Protein AF-A0A9P0Q0C8-F1 (afdb_monomer_lite)

Sequence (88 aa):
MASVGFRWLDILEKEFDKAFVDLDLAIGELEADEPSVVFAVRQQLCSLSSCFAQLTHKAQTIFQNSAKIEVSGYRIVFKTLSKYRTVD

Secondary structure (DSSP, 8-state):
-HHHHHHHHHHHHHHHHHHHHHHHHHHHTTTTT-HHHHHHHHHHHHHHHHHHHHHHHHHHHHHHHHHHHHHHHHHHHHHHHHHHHTT-

pLDDT: mean 84.25, std 12.83, range [48.75, 97.06]

Radius of gyration: 23.13 Å; chains: 1; bounding box: 43×13×75 Å

InterPro domains:
  IPR038879 Golgi-associated PDZ and coiled-coil motif-containing protein [PTHR16528] (2-71)

Foldseek 3Di:
DLVVLVVVLVVVVVVLVVVLVVVLVVLVVCCVPCVVVSVVVVVVSVVVVVVSVVVSVVSNVVSVVVVVVVVVVVVVVVVVVVVVVVPD

Structure (mmCIF, N/CA/C/O backbone):
data_AF-A0A9P0Q0C8-F1
#
_entry.id   AF-A0A9P0Q0C8-F1
#
loop_
_atom_site.group_PDB
_atom_site.id
_atom_site.type_symbol
_atom_site.label_atom_id
_atom_site.label_alt_id
_atom_site.label_comp_id
_atom_site.label_asym_id
_atom_site.label_entity_id
_atom_site.label_seq_id
_atom_site.pdbx_PDB_ins_code
_atom_site.Cartn_x
_atom_site.Cartn_y
_atom_site.Cartn_z
_atom_site.occupancy
_atom_site.B_iso_or_equiv
_atom_site.auth_seq_id
_atom_site.auth_comp_id
_atom_site.auth_asym_id
_atom_site.auth_atom_id
_atom_site.pdbx_PDB_model_num
ATOM 1 N N . MET A 1 1 ? 9.123 -1.728 -21.596 1.00 54.22 1 MET A N 1
ATOM 2 C CA . MET A 1 1 ? 8.555 -2.570 -20.507 1.00 54.22 1 MET A CA 1
ATOM 3 C C . MET A 1 1 ? 7.865 -1.777 -19.388 1.00 54.22 1 MET A C 1
ATOM 5 O O . MET A 1 1 ? 7.177 -2.370 -18.564 1.00 54.22 1 MET A O 1
ATOM 9 N N . ALA A 1 2 ? 7.969 -0.444 -19.368 1.00 60.22 2 ALA A N 1
ATOM 10 C CA . ALA A 1 2 ? 7.404 0.385 -18.299 1.00 60.22 2 ALA A CA 1
ATOM 11 C C . ALA A 1 2 ? 5.865 0.348 -18.170 1.00 60.22 2 ALA A C 1
ATOM 13 O O . ALA A 1 2 ? 5.351 0.491 -17.067 1.00 60.22 2 ALA A O 1
ATOM 14 N N . SER A 1 3 ? 5.123 0.108 -19.259 1.00 68.69 3 SER A N 1
ATOM 15 C CA . SER A 1 3 ? 3.650 0.048 -19.235 1.00 68.69 3 SER A CA 1
ATOM 16 C C . SER A 1 3 ? 3.096 -1.090 -18.374 1.00 68.69 3 SER A C 1
ATOM 18 O O . SER A 1 3 ? 2.037 -0.939 -17.775 1.00 68.69 3 SER A O 1
ATOM 20 N N . VAL A 1 4 ? 3.811 -2.215 -18.280 1.00 77.50 4 VAL A N 1
ATOM 21 C CA . VAL A 1 4 ? 3.429 -3.336 -17.407 1.00 77.50 4 VAL A CA 1
ATOM 22 C C . VAL A 1 4 ? 3.669 -2.971 -15.940 1.00 77.50 4 VAL A C 1
ATOM 24 O O . VAL A 1 4 ? 2.813 -3.243 -15.107 1.00 77.50 4 VAL A O 1
ATOM 27 N N . GLY A 1 5 ? 4.776 -2.276 -15.646 1.00 78.88 5 GLY A N 1
ATOM 28 C CA . GLY A 1 5 ? 5.109 -1.802 -14.298 1.00 78.88 5 GLY A CA 1
ATOM 29 C C . GLY A 1 5 ? 4.073 -0.831 -13.727 1.00 78.88 5 GLY A C 1
ATOM 30 O O . GLY A 1 5 ? 3.644 -1.012 -12.592 1.00 78.88 5 GLY A O 1
ATOM 31 N N . PHE A 1 6 ? 3.598 0.136 -14.523 1.00 80.44 6 PHE A N 1
ATOM 32 C CA . PHE A 1 6 ? 2.512 1.032 -14.094 1.00 80.44 6 PHE A CA 1
ATOM 33 C C . PHE A 1 6 ? 1.212 0.272 -13.818 1.00 80.44 6 PHE A C 1
ATOM 35 O O . PHE A 1 6 ? 0.597 0.482 -12.781 1.00 80.44 6 PHE A O 1
ATOM 42 N N . ARG A 1 7 ? 0.832 -0.677 -14.686 1.00 87.25 7 ARG A N 1
ATOM 43 C CA . ARG A 1 7 ? -0.385 -1.477 -14.475 1.00 87.25 7 ARG A CA 1
ATOM 44 C C . ARG A 1 7 ? -0.321 -2.345 -13.222 1.00 87.25 7 ARG A C 1
ATOM 46 O O . ARG A 1 7 ? -1.344 -2.523 -12.573 1.00 87.25 7 ARG A O 1
ATOM 53 N N . TRP A 1 8 ? 0.839 -2.917 -12.906 1.00 87.56 8 TRP A N 1
ATOM 54 C CA . TRP A 1 8 ? 1.021 -3.673 -11.665 1.00 87.56 8 TRP A CA 1
ATOM 55 C C . TRP A 1 8 ? 0.901 -2.774 -10.441 1.00 87.56 8 TRP A C 1
ATOM 57 O O . TRP A 1 8 ? 0.264 -3.165 -9.470 1.00 87.56 8 TRP A O 1
ATOM 67 N N . LEU A 1 9 ? 1.459 -1.565 -10.512 1.00 88.44 9 LEU A N 1
ATOM 68 C CA . LEU A 1 9 ? 1.362 -0.598 -9.429 1.00 88.44 9 LEU A CA 1
ATOM 69 C C . LEU A 1 9 ? -0.088 -0.158 -9.180 1.00 88.44 9 LEU A C 1
ATOM 71 O O . LEU A 1 9 ? -0.526 -0.190 -8.038 1.00 88.44 9 LEU A O 1
ATOM 75 N N . ASP A 1 10 ? -0.854 0.129 -10.238 1.00 88.38 10 ASP A N 1
ATOM 76 C CA . ASP A 1 10 ? -2.275 0.496 -10.130 1.00 88.38 10 ASP A CA 1
ATOM 77 C C . ASP A 1 10 ? -3.129 -0.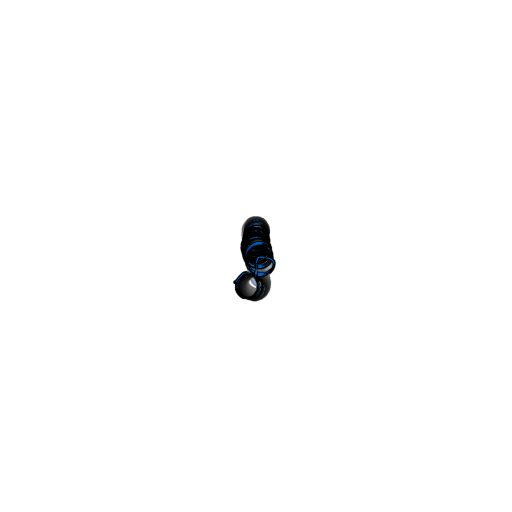614 -9.488 1.00 88.38 10 ASP A C 1
ATOM 79 O O . ASP A 1 10 ? -4.110 -0.340 -8.798 1.00 88.38 10 ASP A O 1
ATOM 83 N N . ILE A 1 11 ? -2.807 -1.886 -9.760 1.00 92.81 11 ILE A N 1
ATOM 84 C CA . ILE A 1 11 ? -3.495 -3.032 -9.145 1.00 92.81 11 ILE A CA 1
ATOM 85 C C . ILE A 1 11 ? -3.134 -3.111 -7.662 1.00 92.81 11 ILE A C 1
ATOM 87 O O . ILE A 1 11 ? -4.029 -3.226 -6.829 1.00 92.81 11 ILE A O 1
ATOM 91 N N . LEU A 1 12 ? -1.844 -2.991 -7.341 1.00 91.94 12 LEU A N 1
ATOM 92 C CA . LEU A 1 12 ? -1.348 -3.057 -5.972 1.00 91.94 12 LEU A CA 1
ATOM 93 C C . LEU A 1 12 ? -1.927 -1.933 -5.101 1.00 91.94 12 LEU A C 1
ATOM 95 O O . LEU A 1 12 ? -2.305 -2.186 -3.964 1.00 91.94 12 LEU A O 1
ATOM 99 N N . GLU A 1 13 ? -2.029 -0.710 -5.634 1.00 92.50 13 GLU A N 1
ATOM 100 C CA . GLU A 1 13 ? -2.671 0.421 -4.950 1.00 92.50 13 GLU A CA 1
ATOM 101 C C . GLU A 1 13 ? -4.127 0.104 -4.596 1.00 92.50 13 GLU A C 1
ATOM 103 O O . GLU A 1 13 ? -4.533 0.261 -3.449 1.00 92.50 13 GLU A O 1
ATOM 108 N N . LYS A 1 14 ? -4.897 -0.436 -5.546 1.00 93.50 14 LYS A N 1
ATOM 109 C CA . LYS A 1 14 ? -6.302 -0.802 -5.310 1.00 93.50 14 LYS A CA 1
ATOM 110 C C . LYS A 1 14 ? -6.461 -1.924 -4.291 1.00 93.50 14 LYS A C 1
ATOM 112 O O . LYS A 1 14 ? -7.385 -1.888 -3.482 1.00 93.50 14 LYS A O 1
ATOM 117 N N . GLU A 1 15 ? -5.602 -2.938 -4.357 1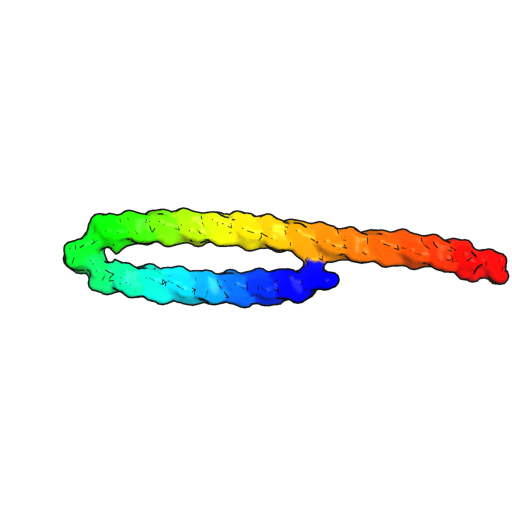.00 95.62 15 GLU A N 1
ATOM 118 C CA . GLU A 1 15 ? -5.607 -4.046 -3.399 1.00 95.62 15 GLU A CA 1
ATOM 119 C C . GLU A 1 15 ? -5.237 -3.563 -1.994 1.00 95.62 15 GLU A C 1
ATOM 121 O O . GLU A 1 15 ? -5.890 -3.953 -1.025 1.00 95.62 15 GLU A O 1
ATOM 126 N N . PHE A 1 16 ? -4.246 -2.672 -1.889 1.00 94.06 16 PHE A N 1
ATOM 127 C CA . PHE A 1 16 ? -3.849 -2.053 -0.630 1.00 94.06 16 PHE A CA 1
ATOM 128 C C . PHE A 1 16 ? -4.973 -1.200 -0.038 1.00 94.06 16 PHE A C 1
ATOM 130 O O . PHE A 1 16 ? -5.323 -1.404 1.121 1.00 94.06 16 PHE A O 1
ATOM 137 N N . ASP A 1 17 ? -5.579 -0.303 -0.822 1.00 95.06 17 ASP A N 1
ATOM 138 C CA . ASP A 1 17 ? -6.675 0.559 -0.363 1.00 95.06 17 ASP A CA 1
ATOM 139 C C . ASP A 1 17 ? -7.862 -0.267 0.133 1.00 95.06 17 ASP A C 1
ATOM 141 O O . ASP A 1 17 ? -8.429 0.010 1.191 1.00 95.06 17 ASP A O 1
ATOM 145 N N . LYS A 1 18 ? -8.210 -1.333 -0.597 1.00 95.56 18 LYS A N 1
ATOM 146 C CA . LYS A 1 18 ? -9.267 -2.252 -0.178 1.00 95.56 18 LYS A CA 1
ATOM 147 C C . LYS A 1 18 ? -8.929 -2.930 1.150 1.00 95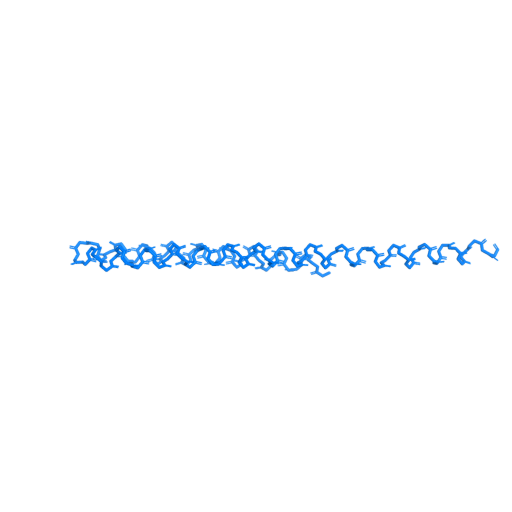.56 18 LYS A C 1
ATOM 149 O O . LYS A 1 18 ? -9.753 -2.912 2.058 1.00 95.56 18 LYS A O 1
ATOM 154 N N . ALA A 1 19 ? -7.737 -3.516 1.265 1.00 96.12 19 ALA A N 1
ATOM 155 C CA . ALA A 1 19 ? -7.313 -4.198 2.485 1.00 96.12 19 ALA A CA 1
ATOM 156 C C . ALA A 1 19 ? -7.227 -3.237 3.680 1.00 96.12 19 ALA A C 1
ATOM 158 O O . ALA A 1 19 ? -7.569 -3.615 4.797 1.00 96.12 19 ALA A O 1
ATOM 159 N N . PHE A 1 20 ? -6.808 -1.993 3.444 1.00 95.50 20 PHE A N 1
ATOM 160 C CA . PHE A 1 20 ? -6.753 -0.946 4.456 1.00 95.50 20 PHE A CA 1
ATOM 161 C C . PHE A 1 20 ? -8.145 -0.613 4.996 1.00 95.50 20 PHE A C 1
ATOM 163 O O . PHE A 1 20 ? -8.334 -0.590 6.208 1.00 95.50 20 PHE A O 1
ATOM 170 N N . VAL A 1 21 ? -9.116 -0.380 4.106 1.00 96.50 21 VAL A N 1
ATOM 171 C CA . VAL A 1 21 ? -10.504 -0.082 4.492 1.00 96.50 21 VAL A CA 1
ATOM 172 C C . VAL A 1 21 ? -11.127 -1.264 5.227 1.00 96.50 21 VAL A C 1
ATOM 174 O O . VAL A 1 21 ? -11.709 -1.074 6.290 1.00 96.50 21 VAL A O 1
ATOM 177 N N . ASP A 1 22 ? -10.975 -2.479 4.695 1.00 96.81 22 ASP A N 1
ATOM 178 C CA . ASP A 1 22 ? -11.518 -3.689 5.319 1.00 96.81 22 ASP A CA 1
ATOM 179 C C . ASP A 1 22 ? -10.930 -3.885 6.737 1.00 96.81 22 ASP A C 1
ATOM 181 O O . ASP A 1 22 ? -11.648 -4.258 7.665 1.00 96.81 22 ASP A O 1
ATOM 185 N N . LEU A 1 23 ? -9.642 -3.574 6.932 1.00 95.62 23 LEU A N 1
ATOM 186 C CA . LEU A 1 23 ? -8.972 -3.664 8.230 1.00 95.62 23 LEU A CA 1
ATOM 187 C C . LEU A 1 23 ? -9.401 -2.553 9.203 1.00 95.62 23 LEU A C 1
ATOM 189 O O . LEU A 1 23 ? -9.655 -2.848 10.369 1.00 95.62 23 LEU A O 1
ATOM 193 N N . ASP A 1 24 ? -9.519 -1.300 8.753 1.00 95.50 24 ASP A N 1
ATOM 194 C CA . ASP A 1 24 ? -9.999 -0.193 9.598 1.00 95.50 24 ASP A CA 1
ATOM 195 C C . ASP A 1 24 ? -11.447 -0.419 10.062 1.00 95.50 24 ASP A C 1
ATOM 197 O O . ASP A 1 24 ? -11.768 -0.169 11.226 1.00 95.50 24 ASP A O 1
ATOM 201 N N . LEU A 1 25 ? -12.300 -0.982 9.196 1.00 96.25 25 LEU A N 1
ATOM 202 C CA . LEU A 1 25 ? -13.657 -1.397 9.557 1.00 96.25 25 LEU A CA 1
ATOM 203 C C . LEU A 1 25 ? -13.649 -2.499 10.623 1.00 96.25 25 LEU A C 1
ATOM 205 O O . LEU A 1 25 ? -14.327 -2.356 11.637 1.00 96.25 25 LEU A O 1
ATOM 209 N N . ALA A 1 26 ? -12.854 -3.557 10.428 1.00 95.25 26 ALA A N 1
ATOM 210 C CA . ALA A 1 26 ? -12.758 -4.667 11.378 1.00 95.25 26 ALA A CA 1
ATOM 211 C C . ALA A 1 26 ? -12.255 -4.218 12.760 1.00 95.25 26 ALA A C 1
ATOM 213 O O . ALA A 1 26 ? -12.728 -4.693 13.787 1.00 95.25 26 ALA A O 1
ATOM 214 N N . ILE A 1 27 ? -11.311 -3.275 12.803 1.00 95.44 27 ILE A N 1
ATOM 215 C CA . ILE A 1 27 ? -10.816 -2.707 14.063 1.00 95.44 27 ILE A CA 1
ATOM 216 C C . ILE A 1 27 ? -11.860 -1.778 14.695 1.00 95.44 27 ILE A C 1
ATOM 218 O O . ILE A 1 27 ? -11.966 -1.728 15.918 1.00 95.44 27 ILE A O 1
ATOM 222 N N . GLY A 1 28 ? -12.648 -1.062 13.888 1.00 94.50 28 GLY A N 1
ATOM 223 C CA . GLY A 1 28 ? -13.729 -0.202 14.370 1.00 94.50 28 GLY A CA 1
ATOM 224 C C . GLY A 1 28 ? -14.797 -0.950 15.174 1.00 94.50 28 GLY A C 1
ATOM 225 O O . GLY A 1 28 ? -15.383 -0.370 16.085 1.00 94.50 28 GLY A O 1
ATOM 226 N N . GLU A 1 29 ? -15.005 -2.245 14.915 1.00 95.06 29 GLU A N 1
ATOM 227 C CA . GLU A 1 29 ? -15.916 -3.087 15.708 1.00 95.06 29 GLU A CA 1
ATOM 228 C C . GLU A 1 29 ? -15.477 -3.219 17.178 1.00 95.06 29 GLU A C 1
ATOM 230 O O . GLU A 1 29 ? -16.320 -3.389 18.056 1.00 95.06 29 GLU A O 1
ATOM 235 N N . LEU A 1 30 ? -14.177 -3.073 17.462 1.00 94.31 30 LEU A N 1
ATOM 236 C CA . LEU A 1 30 ? -13.597 -3.169 18.806 1.00 94.31 30 LEU A CA 1
ATOM 237 C C . LEU A 1 30 ? -13.620 -1.834 19.571 1.00 94.31 30 LEU A C 1
ATOM 239 O O . LEU A 1 30 ? -13.223 -1.787 20.732 1.00 94.31 30 LEU A O 1
ATOM 243 N N . GLU A 1 31 ? -14.055 -0.731 18.953 1.00 93.31 31 GLU A N 1
ATOM 244 C CA . GLU A 1 31 ? -13.908 0.626 19.508 1.00 93.31 31 GLU A CA 1
ATOM 245 C C . GLU A 1 31 ? -14.702 0.847 20.804 1.00 93.31 31 GLU A C 1
ATOM 247 O O . GLU A 1 31 ? -14.281 1.627 21.659 1.00 93.31 31 GLU A O 1
ATOM 252 N N . ALA A 1 32 ? -15.814 0.127 20.979 1.00 92.44 32 ALA A N 1
ATOM 253 C CA . ALA A 1 32 ? -16.610 0.168 22.204 1.00 92.44 32 ALA A CA 1
ATOM 254 C C . ALA A 1 32 ? -15.926 -0.534 23.392 1.00 92.44 32 ALA A C 1
ATOM 256 O O . ALA A 1 32 ? -16.105 -0.102 24.532 1.00 92.44 32 ALA A O 1
ATOM 257 N N . ASP A 1 33 ? -15.137 -1.578 23.123 1.00 95.81 33 ASP A N 1
ATOM 258 C CA . ASP A 1 33 ? -14.518 -2.427 24.144 1.00 95.81 33 ASP A CA 1
ATOM 259 C C . ASP A 1 33 ? -13.068 -2.005 24.445 1.00 95.81 33 ASP A C 1
ATOM 261 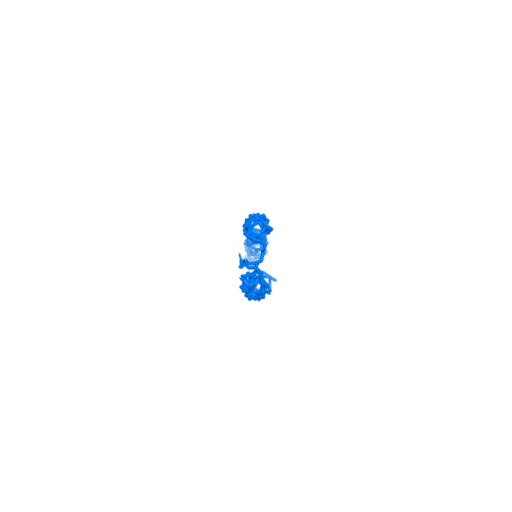O O . ASP A 1 33 ? -12.665 -1.937 25.607 1.00 95.81 33 ASP A O 1
ATOM 265 N N . GLU A 1 34 ? -12.283 -1.667 23.414 1.00 95.25 34 GLU A N 1
ATOM 266 C CA . GLU A 1 34 ? -10.849 -1.358 23.520 1.00 95.25 34 GLU A CA 1
ATOM 267 C C . GLU A 1 34 ? -10.427 -0.103 22.717 1.00 95.25 34 GLU A C 1
ATOM 269 O O . GLU A 1 34 ? -9.600 -0.174 21.799 1.00 95.25 34 GLU A O 1
ATOM 274 N N . PRO A 1 35 ? -10.913 1.101 23.075 1.00 92.69 35 PRO A N 1
ATOM 275 C CA . PRO A 1 35 ? -10.664 2.327 22.304 1.00 92.69 35 PRO A CA 1
ATOM 276 C C . PRO A 1 35 ? -9.177 2.716 22.208 1.00 92.69 35 PRO A C 1
ATOM 278 O O . PRO A 1 35 ? -8.737 3.287 21.209 1.00 92.69 35 PRO A O 1
ATOM 281 N N . SER A 1 36 ? -8.370 2.401 23.227 1.00 94.94 36 SER A N 1
ATOM 282 C CA . SER A 1 36 ? -6.925 2.670 23.217 1.00 94.94 36 SER A CA 1
ATOM 283 C C . SER A 1 36 ? -6.174 1.785 22.219 1.00 94.94 36 SER A C 1
ATOM 285 O O . SER A 1 36 ? -5.242 2.256 21.561 1.00 94.94 36 SER A O 1
ATOM 287 N N . VAL A 1 37 ? -6.595 0.525 22.079 1.00 93.94 37 VAL A N 1
ATOM 288 C CA . VAL A 1 37 ? -6.039 -0.420 21.107 1.00 93.94 37 VAL A CA 1
ATOM 289 C C . VAL A 1 37 ? -6.412 0.031 19.702 1.00 93.94 37 VAL A C 1
ATOM 291 O O . VAL A 1 37 ? -5.523 0.184 18.867 1.00 93.94 37 VAL A O 1
ATOM 294 N N . VAL A 1 38 ? -7.687 0.352 19.461 1.00 96.00 38 VAL A N 1
ATOM 295 C CA . VAL A 1 38 ? -8.158 0.886 18.172 1.00 96.00 38 VAL A CA 1
ATOM 296 C C . VAL A 1 38 ? -7.358 2.116 17.746 1.00 96.00 38 VAL A C 1
ATOM 298 O O . VAL A 1 38 ? -6.876 2.183 16.613 1.00 96.00 38 VAL A O 1
ATOM 301 N N . PHE A 1 39 ? -7.135 3.065 18.661 1.00 95.19 39 PHE A N 1
ATOM 302 C CA . PHE A 1 39 ? -6.317 4.245 18.385 1.00 95.19 39 PHE A CA 1
ATOM 303 C C . PHE A 1 39 ? -4.874 3.886 17.993 1.00 95.19 39 PHE A C 1
ATOM 305 O O . PHE A 1 39 ? -4.355 4.393 16.994 1.00 95.19 39 PHE A O 1
ATOM 312 N N . ALA A 1 40 ? -4.227 2.994 18.750 1.00 96.38 40 ALA A N 1
ATOM 313 C CA . ALA A 1 40 ? -2.860 2.565 18.470 1.00 96.38 40 ALA A CA 1
ATOM 314 C C . ALA A 1 40 ? -2.745 1.860 17.109 1.00 96.38 40 ALA A C 1
ATOM 316 O O . ALA A 1 40 ? -1.818 2.141 16.345 1.00 96.38 40 ALA A O 1
ATOM 317 N N . VAL A 1 41 ? -3.701 0.989 16.771 1.00 96.06 41 VAL A N 1
ATOM 318 C CA . VAL A 1 41 ? -3.691 0.285 15.484 1.00 96.06 41 VAL A CA 1
ATOM 319 C C . VAL A 1 41 ? -3.961 1.251 14.328 1.00 96.06 41 VAL A C 1
ATOM 321 O O . VAL A 1 41 ? -3.226 1.217 13.343 1.00 96.06 41 VAL A O 1
ATOM 324 N N . ARG A 1 42 ? -4.906 2.194 14.453 1.00 95.94 42 ARG A N 1
ATOM 325 C CA . ARG A 1 42 ? -5.120 3.247 13.438 1.00 95.94 42 ARG A CA 1
ATOM 326 C C . ARG A 1 42 ? -3.867 4.097 13.196 1.00 95.94 42 ARG A C 1
ATOM 328 O O . ARG A 1 42 ? -3.559 4.437 12.055 1.00 95.94 42 ARG A O 1
ATOM 335 N N . GLN A 1 43 ? -3.080 4.393 14.233 1.00 97.06 43 GLN A N 1
ATOM 336 C CA . GLN A 1 43 ? -1.803 5.098 14.067 1.00 97.06 43 GLN A CA 1
ATOM 337 C C . GLN A 1 43 ? -0.765 4.269 13.283 1.00 97.06 43 GLN A C 1
ATOM 339 O O . GLN A 1 43 ? -0.036 4.808 12.440 1.00 97.06 43 GLN A O 1
ATOM 344 N N . GLN A 1 44 ? -0.716 2.955 13.514 1.00 95.88 44 GLN A N 1
ATOM 345 C CA . GLN A 1 44 ? 0.123 2.041 12.733 1.00 95.88 44 GLN A CA 1
ATOM 346 C C . GLN A 1 44 ? -0.362 1.925 11.284 1.00 95.88 44 GLN A C 1
ATOM 348 O O . GLN A 1 44 ? 0.464 1.972 10.372 1.00 95.88 44 GLN A O 1
ATOM 353 N N . LEU A 1 45 ? -1.677 1.871 11.054 1.00 94.25 45 LEU A N 1
ATOM 354 C CA . LEU A 1 45 ? -2.277 1.908 9.719 1.00 94.25 45 LEU A CA 1
ATOM 355 C C . LEU A 1 45 ? -1.850 3.169 8.957 1.00 94.25 45 LEU A C 1
ATOM 357 O O . LEU A 1 45 ? -1.324 3.066 7.849 1.00 94.25 45 LEU A O 1
ATOM 361 N N . CYS A 1 46 ? -1.946 4.354 9.564 1.00 94.31 46 CYS A N 1
ATOM 362 C CA . CYS A 1 46 ? -1.447 5.594 8.957 1.00 94.31 46 CYS A CA 1
ATOM 363 C C . CYS A 1 46 ? 0.041 5.509 8.571 1.00 94.31 46 CYS A C 1
ATOM 365 O O . CYS A 1 46 ? 0.448 5.982 7.507 1.00 94.31 46 CYS A O 1
ATOM 367 N N . SER A 1 47 ? 0.859 4.871 9.412 1.00 94.19 47 SER A N 1
ATOM 368 C CA . SER A 1 47 ? 2.285 4.664 9.134 1.00 94.19 47 SER A CA 1
ATOM 369 C C . SER A 1 47 ? 2.504 3.708 7.955 1.00 94.19 47 SER A C 1
ATOM 371 O O . SER A 1 47 ? 3.348 3.970 7.096 1.00 94.19 47 SER A O 1
ATOM 373 N N . LEU A 1 48 ? 1.709 2.636 7.873 1.00 93.50 48 LEU A N 1
ATOM 374 C CA . LEU A 1 48 ? 1.714 1.676 6.769 1.00 93.50 48 LEU A CA 1
ATOM 375 C C . LEU A 1 48 ? 1.341 2.357 5.443 1.00 93.50 48 LEU A C 1
ATOM 377 O O . LEU A 1 48 ? 2.061 2.211 4.457 1.00 93.50 48 LEU A O 1
ATOM 381 N N . SER A 1 49 ? 0.268 3.154 5.446 1.00 93.25 49 SER A N 1
ATOM 382 C CA . SER A 1 49 ? -0.189 3.931 4.287 1.00 93.25 49 SER A CA 1
ATOM 383 C C . SER A 1 49 ? 0.890 4.902 3.794 1.00 93.25 49 SER A C 1
ATOM 385 O O . SER A 1 49 ? 1.216 4.928 2.608 1.00 93.25 49 SER A O 1
ATOM 387 N N . SER A 1 50 ? 1.549 5.623 4.708 1.00 92.12 50 SER A N 1
ATOM 388 C CA . SER A 1 50 ? 2.662 6.519 4.361 1.00 92.12 50 SER A CA 1
ATOM 389 C C . SER A 1 50 ? 3.856 5.775 3.749 1.00 92.12 50 SER A C 1
ATOM 391 O O . SER A 1 50 ? 4.443 6.228 2.762 1.00 92.12 50 SER A O 1
ATOM 393 N N . CYS A 1 51 ? 4.218 4.614 4.304 1.00 93.81 51 CYS A N 1
ATOM 394 C CA . CYS A 1 51 ? 5.288 3.778 3.762 1.00 93.81 51 CYS A CA 1
ATOM 395 C C . CYS A 1 51 ? 4.949 3.287 2.345 1.00 93.81 51 CYS A C 1
ATOM 397 O O . CYS A 1 51 ? 5.780 3.383 1.436 1.00 93.81 51 CYS A O 1
ATOM 399 N N . PHE A 1 52 ? 3.710 2.832 2.137 1.00 91.06 52 PHE A N 1
ATOM 400 C CA . PHE A 1 52 ? 3.230 2.374 0.838 1.00 91.06 52 PHE A CA 1
ATOM 401 C C . PHE A 1 52 ? 3.226 3.504 -0.201 1.00 91.06 52 PHE A C 1
ATOM 403 O O . PHE A 1 52 ? 3.791 3.338 -1.278 1.00 91.06 52 PHE A O 1
ATOM 410 N N . ALA A 1 53 ? 2.728 4.695 0.145 1.00 90.38 53 ALA A N 1
ATOM 411 C CA . ALA A 1 53 ? 2.758 5.861 -0.742 1.00 90.38 53 ALA A CA 1
ATOM 412 C C . ALA A 1 53 ? 4.187 6.221 -1.196 1.00 90.38 53 ALA A C 1
ATOM 414 O O . ALA A 1 53 ? 4.432 6.515 -2.371 1.00 90.38 53 ALA A O 1
ATOM 415 N N . GLN A 1 54 ? 5.166 6.151 -0.287 1.00 91.75 54 GLN A N 1
ATOM 416 C CA . GLN A 1 54 ? 6.573 6.386 -0.622 1.00 91.75 54 GLN A CA 1
ATOM 417 C C . GLN A 1 54 ? 7.151 5.300 -1.537 1.00 91.75 54 GLN A C 1
ATOM 419 O O . GLN A 1 54 ? 7.912 5.619 -2.457 1.00 91.75 54 GLN A O 1
ATOM 424 N N . LEU A 1 55 ? 6.812 4.031 -1.292 1.00 87.75 55 LEU A N 1
ATOM 425 C CA . LEU A 1 55 ? 7.217 2.907 -2.137 1.00 87.75 55 LEU A CA 1
ATOM 426 C C . LEU A 1 55 ? 6.671 3.082 -3.557 1.00 87.75 55 LEU A C 1
ATOM 428 O O . LEU A 1 55 ? 7.438 3.025 -4.520 1.00 87.75 55 LEU A O 1
ATOM 432 N N . THR A 1 56 ? 5.379 3.377 -3.668 1.00 90.62 56 THR A N 1
ATOM 433 C CA . THR A 1 56 ? 4.683 3.660 -4.921 1.00 90.62 56 THR A CA 1
ATOM 434 C C . THR A 1 56 ? 5.364 4.784 -5.694 1.00 90.62 56 THR A C 1
ATOM 436 O O . THR A 1 56 ? 5.750 4.597 -6.848 1.00 90.62 56 THR A O 1
ATOM 439 N N . HIS A 1 57 ? 5.635 5.922 -5.053 1.00 88.38 57 HIS A N 1
ATOM 440 C CA . HIS A 1 57 ? 6.310 7.050 -5.698 1.00 88.38 57 HIS A CA 1
ATOM 441 C C . HIS A 1 57 ? 7.718 6.689 -6.219 1.00 88.38 57 HIS A C 1
ATOM 443 O O . HIS A 1 57 ? 8.121 7.083 -7.322 1.00 88.38 57 HIS A O 1
ATOM 449 N N . LYS A 1 58 ? 8.488 5.902 -5.454 1.00 8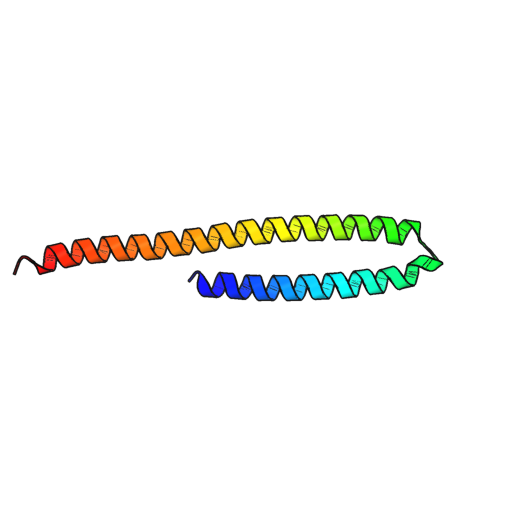8.31 58 LYS A N 1
ATOM 450 C CA . LYS A 1 58 ? 9.809 5.414 -5.889 1.00 88.31 58 LYS A CA 1
ATOM 451 C C . LYS A 1 58 ? 9.689 4.449 -7.070 1.00 88.31 58 LYS A C 1
ATOM 453 O O . LYS A 1 58 ? 10.448 4.585 -8.029 1.00 88.31 58 LYS A O 1
ATOM 458 N N . ALA A 1 59 ? 8.728 3.527 -7.039 1.00 86.38 59 ALA A N 1
ATOM 459 C CA . ALA A 1 59 ? 8.469 2.595 -8.133 1.00 86.38 59 ALA A CA 1
ATOM 460 C C . ALA A 1 59 ? 8.062 3.331 -9.420 1.00 86.38 59 ALA A C 1
ATOM 462 O O . ALA A 1 59 ? 8.652 3.084 -10.473 1.00 86.38 59 ALA A O 1
ATOM 463 N N . GLN A 1 60 ? 7.153 4.312 -9.332 1.00 85.06 60 GLN A N 1
ATOM 464 C CA . GLN A 1 60 ? 6.785 5.178 -10.461 1.00 85.06 60 GLN A CA 1
ATOM 465 C C . GLN A 1 60 ? 8.013 5.882 -11.043 1.00 85.06 60 GLN A C 1
ATOM 467 O O . GLN A 1 60 ? 8.215 5.862 -12.256 1.00 85.06 60 GLN A O 1
ATOM 472 N N . THR A 1 61 ? 8.871 6.451 -10.190 1.00 86.50 61 THR A N 1
ATOM 473 C CA . THR A 1 61 ? 10.107 7.122 -10.622 1.00 86.50 61 THR A CA 1
ATOM 474 C C . THR A 1 61 ? 11.027 6.165 -11.388 1.00 86.50 61 THR A C 1
ATOM 476 O O . THR A 1 61 ? 11.550 6.523 -12.446 1.00 86.50 61 THR A O 1
ATOM 479 N N . ILE A 1 62 ? 11.200 4.932 -10.896 1.00 85.06 62 ILE A N 1
ATOM 480 C CA . ILE A 1 62 ? 11.989 3.895 -11.575 1.00 85.06 62 ILE A CA 1
ATOM 481 C C . ILE A 1 62 ? 11.373 3.573 -12.938 1.00 85.06 62 ILE A C 1
ATOM 483 O O . ILE A 1 62 ? 12.073 3.653 -13.945 1.00 85.06 62 ILE A O 1
ATOM 487 N N . PHE A 1 63 ? 10.069 3.290 -13.008 1.00 82.25 63 PHE A N 1
ATOM 488 C CA . PHE A 1 63 ? 9.402 2.937 -14.264 1.00 82.25 63 PHE A CA 1
ATOM 489 C C . PHE A 1 63 ? 9.455 4.065 -15.300 1.00 82.25 63 PHE A C 1
ATOM 491 O O . PHE A 1 63 ? 9.711 3.810 -16.480 1.00 82.25 63 PHE A O 1
ATOM 498 N N . GLN A 1 64 ? 9.290 5.319 -14.871 1.00 82.69 64 GLN A N 1
ATOM 499 C CA . GLN A 1 64 ? 9.442 6.490 -15.735 1.00 82.69 64 GLN A CA 1
ATOM 500 C C . GLN A 1 64 ? 10.875 6.624 -16.270 1.00 82.69 64 GLN A C 1
ATOM 502 O O . GLN A 1 64 ? 11.071 6.887 -17.459 1.00 82.69 64 GLN A O 1
ATOM 507 N N . ASN A 1 65 ? 11.886 6.432 -15.419 1.00 79.38 65 ASN A N 1
ATOM 508 C CA . ASN A 1 65 ? 13.289 6.512 -15.826 1.00 79.38 65 ASN A CA 1
ATOM 509 C C . ASN A 1 65 ? 13.672 5.367 -16.771 1.00 79.38 65 ASN A C 1
ATOM 511 O O . ASN A 1 65 ? 14.314 5.612 -17.793 1.00 79.38 65 ASN A O 1
ATOM 515 N N . SER A 1 66 ? 13.209 4.145 -16.498 1.00 74.38 66 SER A N 1
ATOM 516 C CA . SER A 1 66 ? 13.377 2.998 -17.393 1.00 74.38 66 SER A CA 1
ATOM 517 C C . SER A 1 66 ? 12.766 3.264 -18.773 1.00 74.38 66 SER A C 1
ATOM 519 O O . SER A 1 66 ? 13.429 3.027 -19.781 1.00 74.38 66 SER A O 1
ATOM 521 N N . ALA A 1 67 ? 11.561 3.844 -18.843 1.00 73.69 67 ALA A N 1
ATOM 522 C CA . ALA A 1 67 ? 10.934 4.220 -20.114 1.00 73.69 67 ALA A CA 1
ATOM 523 C C . ALA A 1 67 ? 11.757 5.261 -20.896 1.00 73.69 67 ALA A C 1
ATOM 525 O O . ALA A 1 67 ? 11.949 5.135 -22.107 1.00 73.69 67 ALA A O 1
ATOM 526 N N . LYS A 1 68 ? 12.274 6.292 -20.212 1.00 73.00 68 LYS A N 1
ATOM 527 C CA . LYS A 1 68 ? 13.099 7.345 -20.834 1.00 73.00 68 LYS A CA 1
ATOM 528 C C . LYS A 1 68 ? 14.399 6.793 -21.422 1.00 73.00 68 LYS A C 1
ATOM 530 O O . LYS A 1 68 ? 14.808 7.232 -22.501 1.00 73.00 68 LYS A O 1
ATOM 535 N N . ILE A 1 69 ? 15.042 5.850 -20.729 1.00 73.00 69 ILE A N 1
ATOM 536 C CA . ILE A 1 69 ? 16.268 5.192 -21.199 1.00 73.00 69 ILE A CA 1
ATOM 537 C C . ILE A 1 69 ? 15.970 4.325 -22.427 1.00 73.00 69 ILE A C 1
ATOM 539 O O . ILE A 1 69 ? 16.681 4.458 -23.423 1.00 73.00 69 ILE A O 1
ATOM 543 N N . GLU A 1 70 ? 14.895 3.522 -22.404 1.00 70.88 70 GLU A N 1
ATOM 544 C CA . GLU A 1 70 ? 14.463 2.717 -23.561 1.00 70.88 70 GLU A CA 1
ATOM 545 C C . GLU A 1 70 ? 14.302 3.610 -24.810 1.00 70.88 70 GLU A C 1
ATOM 547 O O . GLU A 1 70 ? 14.933 3.368 -25.840 1.00 70.88 70 GLU A O 1
ATOM 552 N N . VAL A 1 71 ? 13.552 4.714 -24.707 1.00 70.44 71 VAL A N 1
ATOM 553 C CA . VAL A 1 71 ? 13.319 5.652 -25.826 1.00 70.44 71 VAL A CA 1
ATOM 554 C C . VAL A 1 71 ? 14.607 6.339 -26.297 1.00 70.44 71 VAL A C 1
ATOM 556 O O . VAL A 1 71 ? 14.821 6.521 -27.500 1.00 70.44 71 VAL A O 1
ATOM 559 N N . SER A 1 72 ? 15.487 6.720 -25.369 1.00 69.19 72 SER A N 1
ATOM 560 C CA . SER A 1 72 ? 16.750 7.389 -25.701 1.00 69.19 72 SER A CA 1
ATOM 561 C C . SER A 1 72 ? 17.722 6.457 -26.429 1.00 69.19 72 SER A C 1
ATOM 563 O O . SER A 1 72 ?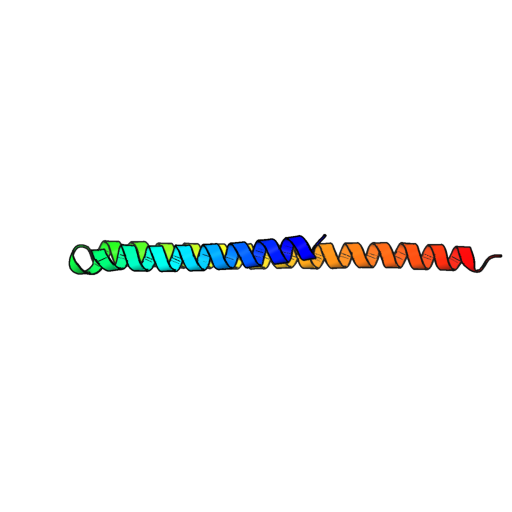 18.360 6.889 -27.391 1.00 69.19 72 SER A O 1
ATOM 565 N N . GLY A 1 73 ? 17.782 5.181 -26.033 1.00 66.44 73 GLY A N 1
ATOM 566 C CA . GLY A 1 73 ? 18.567 4.152 -26.717 1.00 66.44 73 GLY A CA 1
ATOM 567 C C . GLY A 1 73 ? 18.100 3.932 -28.156 1.00 66.44 73 GLY A C 1
ATOM 568 O O . GLY A 1 73 ? 18.905 4.021 -29.085 1.00 66.44 73 GLY A O 1
ATOM 569 N N . TYR A 1 74 ? 16.788 3.763 -28.367 1.00 62.91 74 TYR A N 1
ATOM 570 C CA . TYR A 1 74 ? 16.225 3.633 -29.716 1.00 62.91 74 TYR A CA 1
ATOM 571 C C . TYR A 1 74 ? 16.511 4.858 -30.592 1.00 62.91 74 TYR A C 1
ATOM 573 O O . TYR A 1 74 ? 16.843 4.715 -31.769 1.00 62.91 74 TYR A O 1
ATOM 581 N N . ARG A 1 75 ? 16.454 6.071 -30.027 1.00 63.81 75 ARG A N 1
ATOM 582 C CA . ARG A 1 75 ? 16.729 7.309 -30.772 1.00 63.81 75 ARG A CA 1
ATOM 583 C C . ARG A 1 75 ? 18.184 7.423 -31.233 1.00 63.81 75 ARG A C 1
ATOM 585 O O . ARG A 1 75 ? 18.427 7.932 -32.327 1.00 63.81 75 ARG A O 1
ATOM 592 N N . ILE A 1 76 ? 19.144 6.970 -30.425 1.00 70.38 76 ILE A N 1
ATOM 593 C CA . ILE A 1 76 ? 20.566 6.946 -30.803 1.00 70.38 76 ILE A CA 1
ATOM 594 C C . ILE A 1 76 ? 20.784 5.958 -31.947 1.00 70.38 76 ILE A C 1
ATOM 596 O O . ILE A 1 76 ? 21.356 6.332 -32.968 1.00 70.38 76 ILE A O 1
ATOM 600 N N . VAL A 1 77 ? 20.266 4.733 -31.815 1.00 70.88 77 VAL A N 1
ATOM 601 C CA . VAL A 1 77 ? 20.376 3.704 -32.858 1.00 70.88 77 VAL A CA 1
ATOM 602 C C . VAL A 1 77 ? 19.755 4.192 -34.165 1.00 70.88 77 VAL A C 1
ATOM 604 O O . VAL A 1 77 ? 20.387 4.098 -35.212 1.00 70.88 77 VAL A O 1
ATOM 607 N N . PHE A 1 78 ? 18.568 4.800 -34.113 1.00 68.62 78 PHE A N 1
ATOM 608 C CA . PHE A 1 78 ? 17.904 5.330 -35.302 1.00 68.62 78 PHE A CA 1
ATOM 609 C C . PHE A 1 78 ? 18.704 6.454 -35.979 1.00 68.62 78 PHE A C 1
ATOM 611 O O . PHE A 1 78 ? 18.839 6.456 -37.200 1.00 68.62 78 PHE A O 1
ATOM 618 N N . LYS A 1 79 ? 19.294 7.383 -35.211 1.00 69.19 79 LYS A N 1
ATOM 619 C CA . LYS A 1 79 ? 20.182 8.424 -35.762 1.00 69.19 79 LYS A CA 1
ATOM 620 C C . LYS A 1 79 ? 21.432 7.831 -36.409 1.00 69.19 79 LYS A C 1
ATOM 622 O O . LYS A 1 79 ? 21.805 8.267 -37.494 1.00 69.19 79 LYS A O 1
ATOM 627 N N . THR A 1 80 ? 22.061 6.848 -35.771 1.00 69.94 80 THR A N 1
ATOM 628 C CA . THR A 1 80 ? 23.234 6.162 -36.325 1.00 69.94 80 THR A CA 1
ATOM 629 C C . THR A 1 80 ? 22.869 5.436 -37.617 1.00 69.94 80 THR A C 1
ATOM 631 O O . THR A 1 80 ? 23.493 5.684 -38.642 1.00 69.94 80 THR A O 1
ATOM 634 N N . LEU A 1 81 ? 21.806 4.627 -37.619 1.00 71.44 81 LEU A N 1
ATOM 635 C CA . LEU A 1 81 ? 21.338 3.913 -38.812 1.00 71.44 81 LEU A CA 1
ATOM 636 C C . LEU A 1 81 ? 20.923 4.863 -39.942 1.00 71.44 81 LEU A C 1
ATOM 638 O O . LEU A 1 81 ? 21.241 4.606 -41.098 1.00 71.44 81 LEU A O 1
ATOM 642 N N . SER A 1 82 ? 20.267 5.983 -39.628 1.00 72.38 82 SER A N 1
ATOM 643 C CA . SER A 1 82 ? 19.942 7.013 -40.621 1.00 72.38 82 SER A CA 1
ATOM 644 C C . SER A 1 82 ? 21.195 7.618 -41.250 1.00 72.38 82 SER A C 1
ATOM 646 O O . SER A 1 82 ? 21.174 7.918 -42.436 1.00 72.38 82 SER A O 1
ATOM 648 N N . LYS A 1 83 ? 22.271 7.789 -40.474 1.00 70.50 83 LYS A N 1
ATOM 649 C CA . LYS A 1 83 ? 23.545 8.325 -40.961 1.00 70.50 83 LYS A CA 1
ATOM 650 C C . LYS A 1 83 ? 24.277 7.338 -41.874 1.00 70.50 83 LYS A C 1
ATOM 652 O O . LYS A 1 83 ? 24.936 7.780 -42.802 1.00 70.50 83 LYS A O 1
ATOM 657 N N . TYR A 1 84 ? 24.140 6.030 -41.633 1.00 58.69 84 TYR A N 1
ATOM 658 C CA . TYR A 1 84 ? 24.663 4.980 -42.518 1.00 58.69 84 TYR A CA 1
ATOM 659 C C . TYR A 1 84 ? 23.799 4.769 -43.773 1.00 58.69 84 TYR A C 1
ATOM 661 O O . TYR A 1 84 ? 24.338 4.428 -44.814 1.00 58.69 84 TYR A O 1
ATOM 669 N N . ARG A 1 85 ? 22.483 5.021 -43.712 1.00 57.72 85 ARG A N 1
ATOM 670 C CA . ARG A 1 85 ? 21.565 4.915 -44.866 1.00 57.72 85 ARG A CA 1
ATOM 671 C C . ARG A 1 85 ? 21.748 6.028 -45.909 1.00 57.72 85 ARG A C 1
ATOM 673 O O . ARG A 1 85 ? 21.334 5.865 -47.044 1.00 57.72 85 ARG A O 1
ATOM 680 N N . THR A 1 86 ? 22.326 7.166 -45.537 1.00 58.53 86 THR A N 1
ATOM 681 C CA . THR A 1 86 ? 22.558 8.312 -46.439 1.00 58.53 86 THR A CA 1
ATOM 682 C C . THR A 1 86 ? 23.898 8.254 -47.185 1.00 58.53 86 THR A C 1
ATOM 684 O O . THR A 1 86 ? 24.315 9.272 -47.728 1.00 58.53 86 THR A O 1
ATOM 687 N N . VAL A 1 87 ? 24.609 7.120 -47.149 1.00 57.66 87 VAL A N 1
ATOM 688 C CA . VAL A 1 87 ? 25.949 6.955 -47.756 1.00 57.66 87 VAL A CA 1
ATOM 689 C C . VAL A 1 87 ? 25.935 6.004 -48.967 1.00 57.66 87 VAL A C 1
ATOM 691 O O . VAL A 1 87 ? 27.001 5.665 -49.468 1.00 57.66 87 VAL A O 1
ATOM 694 N N . ASP A 1 88 ? 24.753 5.618 -49.455 1.00 48.75 88 ASP A N 1
ATOM 695 C CA . ASP A 1 88 ? 24.563 4.934 -50.745 1.00 48.75 88 ASP A CA 1
ATOM 696 C C . ASP A 1 88 ? 23.996 5.899 -51.798 1.00 48.75 88 ASP A C 1
ATOM 698 O O . ASP A 1 88 ? 23.058 6.662 -51.454 1.00 48.75 88 ASP A O 1
#

Organism: Acanthoscelides obtectus (NCBI:txid200917)